Protein AF-0000000068181697 (afdb_homodimer)

Nearest PDB structures (foldseek):
  2odk-assembly2_D  TM=9.983E-01  e=1.144E-08  Nitrosomonas europaea
  3k33-assembly1_D-2  TM=7.284E-01  e=2.087E-02  Punavirus P1
  3k33-assembly1_C-2  TM=7.282E-01  e=4.411E-02  Punavirus P1
  2odk-assembly2_D  TM=9.981E-01  e=1.144E-08  Nitrosomonas europaea
  3k33-assembly1_D-2  TM=7.285E-01  e=2.087E-02  Punavirus P1

pLDDT: mean 78.0, std 22.47, range [39.94, 98.62]

Organism: Nitrosomonas europaea (strain ATCC 19718 / CIP 103999 / KCTC 2705 / NBRC 14298) (NCBI:txid228410)

Foldseek 3Di:
DEEAEPVRCVVPVVVVLVCCVPVNKYFYDYPRHTDDIDGDPVVVVVVVVVPPQDPVCVVVVCVVVVPPCPPPPPPPPPPPPPPDD/DEEAEPVRCVVPVVVVLVCCVPVNKYFYDYPRHTDDIDGDPVVVVVVVVVPPQDPVCVVVVCVVVVPPCPPPPPPPPPPPPPPDD

Structure (mmCIF, N/CA/C/O backbone):
data_AF-0000000068181697-model_v1
#
loop_
_entity.id
_entity.type
_entity.pdbx_description
1 polymer Antitoxin
#
loop_
_atom_site.group_PDB
_atom_site.id
_atom_site.type_symbol
_atom_site.label_atom_id
_atom_site.label_alt_id
_atom_site.label_comp_id
_atom_site.label_asym_id
_atom_site.label_entity_id
_atom_site.label_seq_id
_atom_site.pdbx_PDB_ins_code
_atom_site.Cartn_x
_atom_site.Cartn_y
_atom_site.Cartn_z
_atom_site.occupancy
_atom_site.B_iso_or_equiv
_atom_site.auth_seq_id
_atom_site.auth_comp_id
_atom_site.auth_asym_id
_atom_site.auth_atom_id
_atom_site.pdbx_PDB_model_num
ATOM 1 N N . MET A 1 1 ? 1.396 5.211 -12.164 1 88.62 1 MET A N 1
ATOM 2 C CA . MET A 1 1 ? 1.031 4.016 -11.414 1 88.62 1 MET A CA 1
ATOM 3 C C . MET A 1 1 ? 0.344 2.996 -12.32 1 88.62 1 MET A C 1
ATOM 5 O O . MET A 1 1 ? -0.556 3.346 -13.086 1 88.62 1 MET A O 1
ATOM 9 N N . HIS A 1 2 ? 0.851 1.739 -12.312 1 95.62 2 HIS A N 1
ATOM 10 C CA . HIS A 1 2 ? 0.328 0.681 -13.172 1 95.62 2 HIS A CA 1
ATOM 11 C C . HIS A 1 2 ? -0.742 -0.133 -12.445 1 95.62 2 HIS A C 1
ATOM 13 O O . HIS A 1 2 ? -0.655 -0.345 -11.234 1 95.62 2 HIS A O 1
ATOM 19 N N . VAL A 1 3 ? -1.702 -0.578 -13.266 1 98 3 VAL A N 1
ATOM 20 C CA . VAL A 1 3 ? -2.785 -1.381 -12.703 1 98 3 VAL A CA 1
ATOM 21 C C . VAL A 1 3 ? -2.68 -2.816 -13.211 1 98 3 VAL A C 1
ATOM 23 O O . VAL A 1 3 ? -2.561 -3.049 -14.422 1 98 3 VAL A O 1
ATOM 26 N N . TRP A 1 4 ? -2.715 -3.732 -12.281 1 98.06 4 TRP A N 1
ATOM 27 C CA . TRP A 1 4 ? -2.637 -5.16 -12.57 1 98.06 4 TRP A CA 1
ATOM 28 C C . TRP A 1 4 ? -3.949 -5.859 -12.234 1 98.06 4 TRP A C 1
ATOM 30 O O . TRP A 1 4 ? -4.438 -5.762 -11.109 1 98.06 4 TRP A O 1
ATOM 40 N N . PRO A 1 5 ? -4.512 -6.523 -13.266 1 98.06 5 PRO A N 1
ATOM 41 C CA . PRO A 1 5 ? -5.562 -7.461 -12.852 1 98.06 5 PRO A CA 1
ATOM 42 C C . PRO A 1 5 ? -5.055 -8.516 -11.867 1 98.06 5 PRO A C 1
ATOM 44 O O . PRO A 1 5 ? -3.896 -8.93 -11.945 1 98.06 5 PRO A O 1
ATOM 47 N N . VAL A 1 6 ? -5.934 -8.898 -11.031 1 97.5 6 VAL A N 1
ATOM 48 C CA . VAL A 1 6 ? -5.594 -9.859 -9.992 1 97.5 6 VAL A CA 1
ATOM 49 C C . VAL A 1 6 ? -4.906 -11.078 -10.617 1 97.5 6 VAL A C 1
ATOM 51 O O . VAL A 1 6 ? -3.92 -11.578 -10.078 1 97.5 6 VAL A O 1
ATOM 54 N N . GLN A 1 7 ? -5.336 -11.547 -11.758 1 96.88 7 GLN A N 1
ATOM 55 C CA . GLN A 1 7 ? -4.793 -12.727 -12.422 1 96.88 7 GLN A CA 1
ATOM 56 C C . GLN A 1 7 ? -3.352 -12.492 -12.867 1 96.88 7 GLN A C 1
ATOM 58 O O . GLN A 1 7 ? -2.504 -13.375 -12.742 1 96.88 7 GLN A O 1
ATOM 63 N N . ASP A 1 8 ? -3.154 -11.344 -13.328 1 97.69 8 ASP A N 1
ATOM 64 C CA . ASP A 1 8 ? -1.812 -11 -13.797 1 97.69 8 ASP A CA 1
ATOM 65 C C . ASP A 1 8 ? -0.856 -10.82 -12.617 1 97.69 8 ASP A C 1
ATOM 67 O O . ASP A 1 8 ? 0.284 -11.281 -12.656 1 97.69 8 ASP A O 1
ATOM 71 N N . ALA A 1 9 ? -1.298 -10.172 -11.617 1 98.12 9 ALA A N 1
ATOM 72 C CA . ALA A 1 9 ? -0.484 -9.938 -10.43 1 98.12 9 ALA A CA 1
ATOM 73 C C . ALA A 1 9 ? -0.047 -11.258 -9.797 1 98.12 9 ALA A C 1
ATOM 75 O O . ALA A 1 9 ? 1.108 -11.406 -9.391 1 98.12 9 ALA A O 1
ATOM 76 N N . LYS A 1 10 ? -1 -12.164 -9.727 1 96.81 10 LYS A N 1
ATOM 77 C CA . LYS A 1 10 ? -0.722 -13.484 -9.164 1 96.81 10 LYS A CA 1
ATOM 78 C C . LYS A 1 10 ? 0.246 -14.266 -10.047 1 96.81 10 LYS A C 1
ATOM 80 O O . LYS A 1 10 ? 1.205 -14.859 -9.547 1 96.81 10 LYS A O 1
ATOM 85 N N . ALA A 1 11 ? 0.051 -14.25 -11.289 1 97.12 11 ALA A N 1
ATOM 86 C CA . ALA A 1 11 ? 0.839 -15.031 -12.234 1 97.12 11 ALA A CA 1
ATOM 87 C C . ALA A 1 11 ? 2.258 -14.484 -12.359 1 97.12 11 ALA A C 1
ATOM 89 O O . ALA A 1 11 ? 3.217 -15.25 -12.5 1 97.12 11 ALA A O 1
ATOM 90 N N . ARG A 1 12 ? 2.299 -13.195 -12.297 1 97.44 12 ARG A N 1
ATOM 91 C CA . ARG A 1 12 ? 3.584 -12.516 -12.43 1 97.44 12 ARG A CA 1
ATOM 92 C C . ARG A 1 12 ? 3.93 -11.758 -11.148 1 97.44 12 ARG A C 1
ATOM 94 O O . ARG A 1 12 ? 4.312 -10.586 -11.203 1 97.44 12 ARG A O 1
ATOM 101 N N . PHE A 1 13 ? 3.879 -12.422 -10.141 1 97.69 13 PHE A N 1
ATOM 102 C CA . PHE A 1 13 ? 4.004 -11.797 -8.828 1 97.69 13 PHE A CA 1
ATOM 103 C C . PHE A 1 13 ? 5.391 -11.18 -8.648 1 97.69 13 PHE A C 1
ATOM 105 O O . PHE A 1 13 ? 5.52 -10.086 -8.109 1 97.69 13 PHE A O 1
ATOM 112 N N . SER A 1 14 ? 6.367 -11.945 -9.008 1 97.06 14 SER A N 1
ATOM 113 C CA . SER A 1 14 ? 7.73 -11.445 -8.867 1 97.06 14 SER A CA 1
ATOM 114 C C . SER A 1 14 ? 7.922 -10.133 -9.625 1 97.06 14 SER A C 1
ATOM 116 O O . SER A 1 14 ? 8.539 -9.195 -9.117 1 97.06 14 SER A O 1
ATOM 118 N N . GLU A 1 15 ? 7.438 -10.094 -10.867 1 97.81 15 GLU A N 1
ATOM 119 C CA . GLU A 1 15 ? 7.48 -8.867 -11.664 1 97.81 15 GLU A CA 1
ATOM 120 C C . GLU A 1 15 ? 6.668 -7.758 -11.008 1 97.81 15 GLU A C 1
ATOM 122 O O . GLU A 1 15 ? 7.094 -6.602 -10.992 1 97.81 15 GLU A O 1
ATOM 127 N N . PHE A 1 16 ? 5.527 -8.125 -10.531 1 98.25 16 PHE A N 1
ATOM 128 C CA . PHE A 1 16 ? 4.633 -7.215 -9.828 1 98.25 16 PHE A CA 1
ATOM 129 C C . PHE A 1 16 ? 5.332 -6.594 -8.625 1 98.25 16 PHE A C 1
ATOM 131 O O . PHE A 1 16 ? 5.332 -5.371 -8.461 1 98.25 16 PHE A O 1
ATOM 138 N N . LEU A 1 17 ? 5.98 -7.402 -7.82 1 98.12 1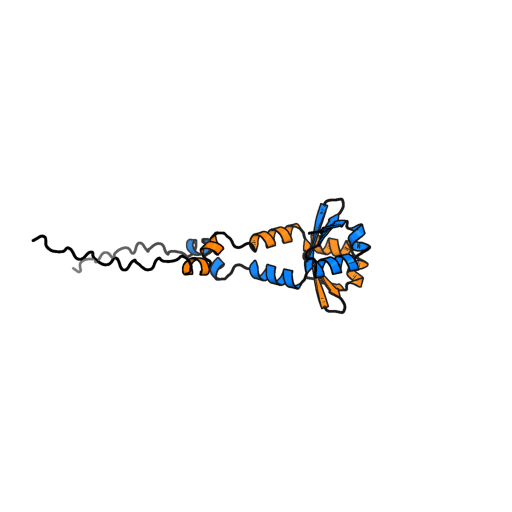7 LEU A N 1
ATOM 139 C CA . LEU A 1 17 ? 6.723 -6.953 -6.648 1 98.12 17 LEU A CA 1
ATOM 140 C C . LEU A 1 17 ? 7.918 -6.098 -7.055 1 98.12 17 LEU A C 1
ATOM 142 O O . LEU A 1 17 ? 8.156 -5.039 -6.469 1 98.12 17 LEU A O 1
ATOM 146 N N . ASP A 1 18 ? 8.578 -6.574 -8.078 1 97.81 18 ASP A N 1
ATOM 147 C CA . ASP A 1 18 ? 9.75 -5.828 -8.547 1 97.81 18 ASP A CA 1
ATOM 148 C C . ASP A 1 18 ? 9.352 -4.457 -9.078 1 97.81 18 ASP A C 1
ATOM 150 O O . ASP A 1 18 ? 10.047 -3.467 -8.852 1 97.81 18 ASP A O 1
ATOM 154 N N . ALA A 1 19 ? 8.281 -4.414 -9.812 1 98.25 19 ALA A N 1
ATOM 155 C CA . ALA A 1 19 ? 7.762 -3.148 -10.328 1 98.25 19 ALA A CA 1
ATOM 156 C C . ALA A 1 19 ? 7.418 -2.191 -9.188 1 98.25 19 ALA A C 1
ATOM 158 O O . ALA A 1 19 ? 7.672 -0.988 -9.281 1 98.25 19 ALA A O 1
ATOM 159 N N . CYS A 1 20 ? 6.875 -2.727 -8.195 1 98.19 20 CYS A N 1
ATOM 160 C CA . CYS A 1 20 ? 6.539 -1.934 -7.02 1 98.19 20 CYS A CA 1
ATOM 161 C C . CYS A 1 20 ? 7.789 -1.312 -6.406 1 98.19 20 CYS A C 1
ATOM 163 O O . CYS A 1 20 ? 7.809 -0.12 -6.098 1 98.19 20 CYS A O 1
ATOM 165 N N . ILE A 1 21 ? 8.828 -2.07 -6.301 1 96.56 21 ILE A N 1
ATOM 166 C CA . ILE A 1 21 ? 10.047 -1.652 -5.625 1 96.56 21 ILE A CA 1
ATOM 167 C C . ILE A 1 21 ? 10.82 -0.679 -6.516 1 96.56 21 ILE A C 1
ATOM 169 O O . ILE A 1 21 ? 11.375 0.311 -6.027 1 96.56 21 ILE A O 1
ATOM 173 N N . THR A 1 22 ? 10.781 -0.875 -7.816 1 96.62 22 THR A N 1
ATOM 174 C CA . THR A 1 22 ? 11.633 -0.112 -8.727 1 96.62 22 THR A CA 1
ATOM 175 C C . THR A 1 22 ? 10.891 1.112 -9.258 1 96.62 22 THR A C 1
ATOM 177 O O . THR A 1 22 ? 11.492 2.174 -9.438 1 96.62 22 THR A O 1
ATOM 180 N N . GLU A 1 23 ? 9.633 0.923 -9.547 1 96.56 23 GLU A N 1
ATOM 181 C CA . GLU A 1 23 ? 8.891 1.984 -10.211 1 96.56 23 GLU A CA 1
ATOM 182 C C . GLU A 1 23 ? 7.973 2.717 -9.234 1 96.56 23 GLU A C 1
ATOM 184 O O . GLU A 1 23 ? 7.57 3.855 -9.484 1 96.56 23 GLU A O 1
ATOM 189 N N . GLY A 1 24 ? 7.578 2.031 -8.211 1 96.5 24 GLY A N 1
ATOM 190 C CA . GLY A 1 24 ? 6.676 2.641 -7.246 1 96.5 24 GLY A CA 1
ATOM 191 C C . GLY A 1 24 ? 5.395 1.855 -7.047 1 96.5 24 GLY A C 1
ATOM 192 O O . GLY A 1 24 ? 5.324 0.675 -7.398 1 96.5 24 GLY A O 1
ATOM 193 N N . PRO A 1 25 ? 4.402 2.49 -6.527 1 97.88 25 PRO A N 1
ATOM 194 C CA . PRO A 1 25 ? 3.158 1.786 -6.203 1 97.88 25 PRO A CA 1
ATOM 195 C C . PRO A 1 25 ? 2.498 1.155 -7.426 1 97.88 25 PRO A C 1
ATOM 197 O O . PRO A 1 25 ? 2.518 1.738 -8.516 1 97.88 25 PRO A O 1
ATOM 200 N N . GLN A 1 26 ? 1.989 -0.044 -7.211 1 98.5 26 GLN A N 1
ATOM 201 C CA . GLN A 1 26 ? 1.267 -0.801 -8.227 1 98.5 26 GLN A CA 1
ATOM 202 C C . GLN A 1 26 ? -0.143 -1.148 -7.758 1 98.5 26 GLN A C 1
ATOM 204 O O . GLN A 1 26 ? -0.322 -1.685 -6.664 1 98.5 26 GLN A O 1
ATOM 209 N N . ILE A 1 27 ? -1.127 -0.948 -8.602 1 98.5 27 ILE A N 1
ATOM 210 C CA . ILE A 1 27 ? -2.508 -1.18 -8.195 1 98.5 27 ILE A CA 1
ATOM 211 C C . ILE A 1 27 ? -2.951 -2.572 -8.633 1 98.5 27 ILE A C 1
ATOM 213 O O . ILE A 1 27 ? -2.605 -3.021 -9.727 1 98.5 27 ILE A O 1
ATOM 217 N N . VAL A 1 28 ? -3.693 -3.168 -7.758 1 98.31 28 VAL A N 1
ATOM 218 C CA . VAL A 1 28 ? -4.312 -4.449 -8.07 1 98.31 28 VAL A CA 1
ATOM 219 C C . VAL A 1 28 ? -5.816 -4.262 -8.273 1 98.31 28 VAL A C 1
ATOM 221 O O . VAL A 1 28 ? -6.5 -3.705 -7.41 1 98.31 28 VAL A O 1
ATOM 224 N N . SER A 1 29 ? -6.277 -4.742 -9.422 1 98.25 29 SER A N 1
ATOM 225 C CA . SER A 1 29 ? -7.707 -4.652 -9.703 1 98.25 29 SER A CA 1
ATOM 226 C C . SER A 1 29 ? -8.344 -6.039 -9.781 1 98.25 29 SER A C 1
ATOM 228 O O . SER A 1 29 ? -7.68 -7.012 -10.148 1 98.25 29 SER A O 1
ATOM 230 N N . ARG A 1 30 ? -9.531 -6.129 -9.352 1 96.81 30 ARG A N 1
ATOM 231 C CA . ARG A 1 30 ? -10.367 -7.316 -9.453 1 96.81 30 ARG A CA 1
ATOM 232 C C . ARG A 1 30 ? -11.656 -7.012 -10.211 1 96.81 30 ARG A C 1
ATOM 234 O O . ARG A 1 30 ? -12.422 -6.137 -9.812 1 96.81 30 ARG A O 1
ATOM 241 N N . ARG A 1 31 ? -11.883 -7.727 -11.195 1 95.19 31 ARG A N 1
ATOM 242 C CA . ARG A 1 31 ? -13.055 -7.5 -12.031 1 95.19 31 ARG A CA 1
ATOM 243 C C . ARG A 1 31 ? -13.141 -6.039 -12.469 1 95.19 31 ARG A C 1
ATOM 245 O O . ARG A 1 31 ? -14.211 -5.434 -12.43 1 95.19 31 ARG A O 1
ATOM 252 N N . GLY A 1 32 ? -12 -5.465 -12.664 1 94.62 32 GLY A N 1
ATOM 253 C CA . GLY A 1 32 ? -11.938 -4.109 -13.188 1 94.62 32 GLY A CA 1
ATOM 254 C C . GLY A 1 32 ? -11.961 -3.049 -12.109 1 94.62 32 GLY A C 1
ATOM 255 O O . GLY A 1 32 ? -11.766 -1.863 -12.391 1 94.62 32 GLY A O 1
ATOM 256 N N . ALA A 1 33 ? -12.141 -3.432 -10.898 1 96.75 33 ALA A N 1
ATOM 257 C CA . ALA A 1 33 ? -12.172 -2.488 -9.781 1 96.75 33 ALA A CA 1
ATOM 258 C C . ALA A 1 33 ? -10.867 -2.514 -9 1 96.75 33 ALA A C 1
ATOM 260 O O . ALA A 1 33 ? -10.344 -3.586 -8.68 1 96.75 33 ALA A O 1
ATOM 261 N N . GLU A 1 34 ? -10.383 -1.327 -8.727 1 97.81 34 GLU A N 1
ATOM 262 C CA . GLU A 1 34 ? -9.164 -1.226 -7.934 1 97.81 34 GLU A CA 1
ATOM 263 C C . GLU A 1 34 ? -9.422 -1.615 -6.48 1 97.81 34 GLU A C 1
ATOM 265 O O . GLU A 1 34 ? -10.227 -0.98 -5.793 1 97.81 34 GLU A O 1
ATOM 270 N N . GLU A 1 35 ? -8.719 -2.594 -6.059 1 97.81 35 GLU A N 1
ATOM 271 C CA . GLU A 1 35 ? -9.008 -3.102 -4.719 1 97.81 35 GLU A CA 1
ATOM 272 C C . GLU A 1 35 ? -7.898 -2.732 -3.74 1 97.81 35 GLU A C 1
ATOM 274 O O . GLU A 1 35 ? -8.172 -2.389 -2.588 1 97.81 35 GLU A O 1
ATOM 279 N N . ALA A 1 36 ? -6.703 -2.797 -4.18 1 98.56 36 ALA A N 1
ATOM 280 C CA . ALA A 1 36 ? -5.555 -2.602 -3.297 1 98.56 36 ALA A CA 1
ATOM 281 C C . ALA A 1 36 ? -4.363 -2.037 -4.066 1 98.56 36 ALA A C 1
ATOM 283 O O . ALA A 1 36 ? -4.383 -1.974 -5.297 1 98.56 36 ALA A O 1
ATOM 284 N N . VAL A 1 37 ? -3.391 -1.578 -3.312 1 98.5 37 VAL A N 1
ATOM 285 C CA . VAL A 1 37 ? -2.166 -1.048 -3.902 1 98.5 37 VAL A CA 1
ATOM 286 C C . VAL A 1 37 ? -0.951 -1.61 -3.168 1 98.5 37 VAL A C 1
ATOM 288 O O . VAL A 1 37 ? -0.951 -1.704 -1.938 1 98.5 37 VAL A O 1
ATOM 291 N N . LEU A 1 38 ? -0.026 -2.051 -3.893 1 98.62 38 LEU A N 1
ATOM 292 C CA . LEU A 1 38 ? 1.263 -2.469 -3.354 1 98.62 38 LEU A CA 1
ATOM 293 C C . LEU A 1 38 ? 2.229 -1.291 -3.275 1 98.62 38 LEU A C 1
ATOM 295 O O . LEU A 1 38 ? 2.473 -0.616 -4.277 1 98.62 38 LEU A O 1
ATOM 299 N N . VAL A 1 39 ? 2.771 -1.087 -2.121 1 98.25 39 VAL A N 1
ATOM 300 C CA . VAL A 1 39 ? 3.631 0.066 -1.878 1 98.25 39 VAL A CA 1
ATOM 301 C C . VAL A 1 39 ? 4.949 -0.393 -1.258 1 98.25 39 VAL A C 1
ATOM 303 O O . VAL A 1 39 ? 4.961 -1.255 -0.375 1 98.25 39 VAL A O 1
ATOM 306 N N . PRO A 1 40 ? 6.035 0.188 -1.79 1 98.38 40 PRO A N 1
ATOM 307 C CA . PRO A 1 40 ? 7.289 -0.134 -1.104 1 98.38 40 PRO A CA 1
ATOM 308 C C . PRO A 1 40 ? 7.242 0.182 0.389 1 98.38 40 PRO A C 1
ATOM 310 O O . PRO A 1 40 ? 6.723 1.228 0.786 1 98.38 40 PRO A O 1
ATOM 313 N N . ILE A 1 41 ? 7.777 -0.657 1.117 1 97.38 41 ILE A N 1
ATOM 314 C CA . ILE A 1 41 ? 7.656 -0.568 2.568 1 97.38 41 ILE A CA 1
ATOM 315 C C . ILE A 1 41 ? 8.234 0.759 3.055 1 97.38 41 ILE A C 1
ATOM 317 O O . ILE A 1 41 ? 7.695 1.376 3.979 1 97.38 41 ILE A O 1
ATOM 321 N N . GLY A 1 42 ? 9.32 1.132 2.541 1 95.88 42 GLY A N 1
ATOM 322 C CA . GLY A 1 42 ? 9.914 2.4 2.924 1 95.88 42 GLY A CA 1
ATOM 323 C C . GLY A 1 42 ? 9.008 3.588 2.684 1 95.88 42 GLY A C 1
ATOM 324 O O . GLY A 1 42 ? 8.891 4.473 3.535 1 95.88 42 GLY A O 1
ATOM 325 N N . GLU A 1 43 ? 8.367 3.607 1.566 1 94.44 43 GLU A N 1
ATOM 326 C CA . GLU A 1 43 ? 7.438 4.676 1.223 1 94.44 43 GLU A CA 1
ATOM 327 C C . GLU A 1 43 ? 6.219 4.664 2.141 1 94.44 43 GLU A C 1
ATOM 329 O O . GLU A 1 43 ? 5.738 5.719 2.559 1 94.44 43 GLU A O 1
ATOM 334 N N . TRP A 1 44 ? 5.812 3.613 2.414 1 94.62 44 TRP A N 1
ATOM 335 C CA . TRP A 1 44 ? 4.664 3.461 3.303 1 94.62 44 TRP A CA 1
ATOM 336 C C . TRP A 1 44 ? 4.965 4.039 4.684 1 94.62 44 TRP A C 1
ATOM 338 O O . TRP A 1 44 ? 4.168 4.805 5.227 1 94.62 44 TRP A O 1
ATOM 348 N N . ARG A 1 45 ? 6.074 3.713 5.184 1 92.94 45 ARG A N 1
ATOM 349 C CA . ARG A 1 45 ? 6.48 4.188 6.504 1 92.94 45 ARG A CA 1
ATOM 350 C C . ARG A 1 45 ? 6.617 5.707 6.52 1 92.94 45 ARG A C 1
ATOM 352 O O . ARG A 1 45 ? 6.223 6.363 7.484 1 92.94 45 ARG A O 1
ATOM 359 N N . ARG A 1 46 ? 7.125 6.195 5.508 1 90.75 46 ARG A N 1
ATOM 360 C CA . ARG A 1 46 ? 7.277 7.641 5.383 1 90.75 46 ARG A CA 1
ATOM 361 C C . ARG A 1 46 ? 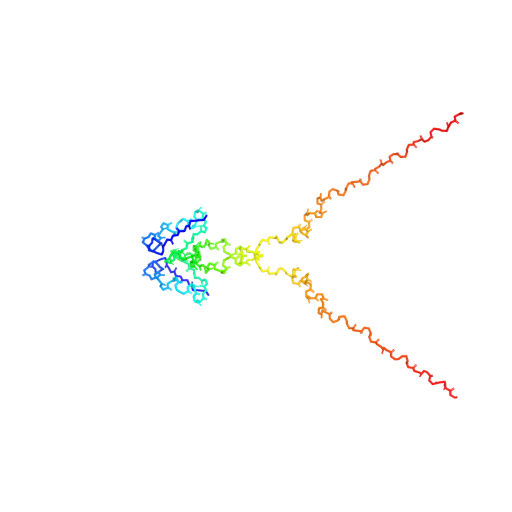5.922 8.336 5.34 1 90.75 46 ARG A C 1
ATOM 363 O O . ARG A 1 46 ? 5.715 9.352 6.004 1 90.75 46 ARG A O 1
ATOM 370 N N . LEU A 1 47 ? 5.086 7.777 4.594 1 88.56 47 LEU A N 1
ATOM 371 C CA . LEU A 1 47 ? 3.75 8.344 4.441 1 88.56 47 LEU A CA 1
ATOM 372 C C . LEU A 1 47 ? 2.984 8.305 5.758 1 88.56 47 LEU A C 1
ATOM 374 O O . LEU A 1 47 ? 2.273 9.25 6.102 1 88.56 47 LEU A O 1
ATOM 378 N N . GLN A 1 48 ? 3.1 7.203 6.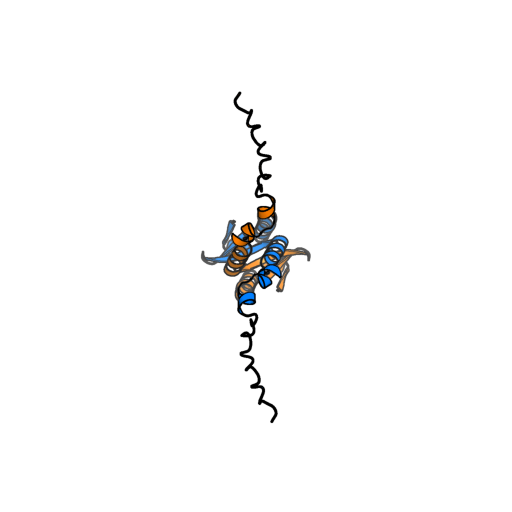41 1 88.81 48 GLN A N 1
ATOM 379 C CA . GLN A 1 48 ? 2.453 7.078 7.715 1 88.81 48 GLN A CA 1
ATOM 380 C C . GLN A 1 48 ? 2.963 8.141 8.688 1 88.81 48 GLN A C 1
ATOM 382 O O . GLN A 1 48 ? 2.184 8.719 9.445 1 88.81 48 GLN A O 1
ATOM 387 N N . ALA A 1 49 ? 4.188 8.367 8.664 1 85.56 49 ALA A N 1
ATOM 388 C CA . ALA A 1 49 ? 4.805 9.352 9.547 1 85.56 49 ALA A CA 1
ATOM 389 C C . ALA A 1 49 ? 4.32 10.758 9.219 1 85.56 49 ALA A C 1
ATOM 391 O O . ALA A 1 49 ? 4.109 11.578 10.117 1 85.56 49 ALA A O 1
ATOM 392 N N . ALA A 1 50 ? 4.164 10.93 8.023 1 81.56 50 ALA A N 1
ATOM 393 C CA . ALA A 1 50 ? 3.746 12.25 7.562 1 81.56 50 ALA A CA 1
ATOM 394 C C . ALA A 1 50 ? 2.275 12.5 7.879 1 81.56 50 ALA A C 1
ATOM 396 O O . ALA A 1 50 ? 1.855 13.648 8.039 1 81.56 50 ALA A O 1
ATOM 397 N N . ALA A 1 51 ? 1.548 11.453 7.801 1 78.06 51 ALA A N 1
ATOM 398 C CA . ALA A 1 51 ? 0.111 11.586 8.031 1 78.06 51 ALA A CA 1
ATOM 399 C C . ALA A 1 51 ? -0.196 11.75 9.516 1 78.06 51 ALA A C 1
ATOM 401 O O . ALA A 1 51 ? -1.286 12.195 9.883 1 78.06 51 ALA A O 1
ATOM 402 N N . ARG A 1 52 ? 0.652 11.445 10.383 1 71.81 52 ARG A N 1
ATOM 403 C CA . ARG A 1 52 ? 0.442 11.633 11.812 1 71.81 52 ARG A CA 1
ATOM 404 C C . ARG A 1 52 ? 0.423 13.117 12.164 1 71.81 52 ARG A C 1
ATOM 406 O O . ARG A 1 52 ? 1.292 13.875 11.734 1 71.81 52 ARG A O 1
ATOM 413 N N . PRO A 1 53 ? -0.809 13.469 12.742 1 63.62 53 PRO A N 1
ATOM 414 C CA . PRO A 1 53 ? -0.845 14.883 13.117 1 63.62 53 PRO A CA 1
ATOM 415 C C .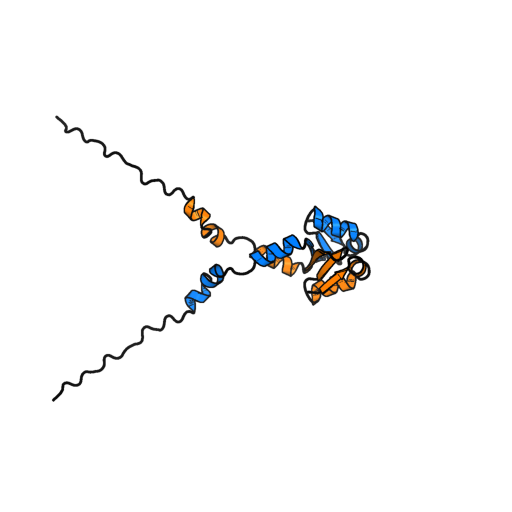 PRO A 1 53 ? 0.299 15.273 14.047 1 63.62 53 PRO A C 1
ATOM 417 O O . PRO A 1 53 ? 0.689 14.492 14.914 1 63.62 53 PRO A O 1
ATOM 420 N N . SER A 1 54 ? 1.069 16.156 13.523 1 58.84 54 SER A N 1
ATOM 421 C CA . SER A 1 54 ? 2.137 16.688 14.367 1 58.84 54 SER A CA 1
ATOM 422 C C . SER A 1 54 ? 1.573 17.359 15.617 1 58.84 54 SER A C 1
ATOM 424 O O . SER A 1 54 ? 0.396 17.719 15.656 1 58.84 54 SER A O 1
ATOM 426 N N . LEU A 1 55 ? 2.277 17.141 16.75 1 58.34 55 LEU A N 1
ATOM 427 C CA . LEU A 1 55 ? 1.921 17.875 17.953 1 58.34 55 LEU A CA 1
ATOM 428 C C . LEU A 1 55 ? 1.424 19.266 17.625 1 58.34 55 LEU A C 1
ATOM 430 O O . LEU A 1 55 ? 0.448 19.75 18.203 1 58.34 55 LEU A O 1
ATOM 434 N N . LYS A 1 56 ? 2.148 19.75 16.719 1 57.31 56 LYS A N 1
ATOM 435 C CA . LYS A 1 56 ? 1.801 21.094 16.281 1 57.31 56 LYS A CA 1
ATOM 436 C C . LYS A 1 56 ? 0.399 21.141 15.688 1 57.31 56 LYS A C 1
ATOM 438 O O . LYS A 1 56 ? -0.365 22.078 15.945 1 57.31 56 LYS A O 1
ATOM 443 N N . GLN A 1 57 ? 0.089 20.219 14.914 1 58.97 57 GLN A N 1
ATOM 444 C CA . GLN A 1 57 ? -1.241 20.156 14.32 1 58.97 57 GLN A CA 1
ATOM 445 C C . GLN A 1 57 ? -2.311 19.922 15.383 1 58.97 57 GLN A C 1
ATOM 447 O O . GLN A 1 57 ? -3.42 20.453 15.281 1 58.97 57 GLN A O 1
ATOM 452 N N . LEU A 1 58 ? -1.856 19.047 16.25 1 59 58 LEU A N 1
ATOM 453 C CA . LEU A 1 58 ? -2.766 18.812 17.375 1 59 58 LEU A CA 1
ATOM 454 C C . LEU A 1 58 ? -2.988 20.094 18.172 1 59 58 LEU A C 1
ATOM 456 O O . LEU A 1 58 ? -4.105 20.375 18.609 1 59 58 LEU A O 1
ATOM 460 N N . LEU A 1 59 ? -1.903 20.734 18.219 1 60.59 59 LEU A N 1
ATOM 461 C CA . LEU A 1 59 ? -1.97 21.984 18.984 1 60.59 59 LEU A CA 1
ATOM 462 C C . LEU A 1 59 ? -2.67 23.062 18.172 1 60.59 59 LEU A C 1
ATOM 464 O O . LEU A 1 59 ? -3.381 23.906 18.734 1 60.59 59 LEU A O 1
ATOM 468 N N . LEU A 1 60 ? -2.367 23.031 16.953 1 54.31 60 LEU A N 1
ATOM 469 C CA . LEU A 1 60 ? -2.963 24.062 16.094 1 54.31 60 LEU A CA 1
ATOM 470 C C . LEU A 1 60 ? -4.383 23.672 15.703 1 54.31 60 LEU A C 1
ATOM 472 O O . LEU A 1 60 ? -5.109 24.484 15.117 1 54.31 60 LEU A O 1
ATOM 476 N N . SER A 1 61 ? -4.586 22.438 15.695 1 53.81 61 SER A N 1
ATOM 477 C CA . SER A 1 61 ? -5.949 22.047 15.359 1 53.81 61 SER A CA 1
ATOM 478 C C . SER A 1 61 ? -6.973 22.828 16.172 1 53.81 61 SER A C 1
ATOM 480 O O . SER A 1 61 ? -6.762 23.078 17.359 1 53.81 61 SER A O 1
ATOM 482 N N . ASP A 1 62 ? -7.488 23.688 15.547 1 50.22 62 ASP A N 1
ATOM 483 C CA . ASP A 1 62 ? -8.5 24.625 16.047 1 50.22 62 ASP A CA 1
ATOM 484 C C . ASP A 1 62 ? -9.359 23.969 17.125 1 50.22 62 ASP A C 1
ATOM 486 O O . ASP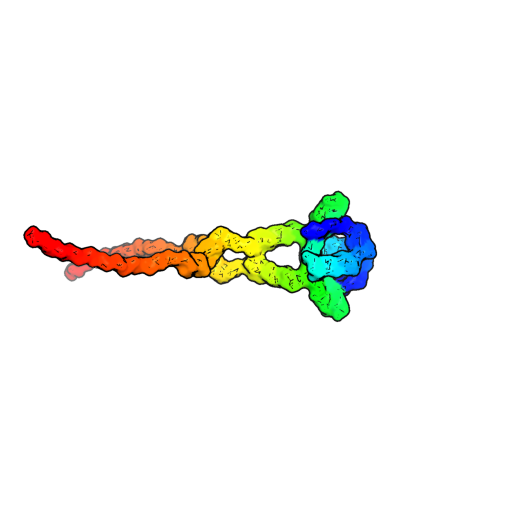 A 1 62 ? -9.984 24.656 17.938 1 50.22 62 ASP A O 1
ATOM 490 N N . SER A 1 63 ? -9.492 22.688 17.078 1 49.22 63 SER A N 1
ATOM 491 C CA . SER A 1 63 ? -10.414 22.172 18.078 1 49.22 63 SER A CA 1
ATOM 492 C C . SER A 1 63 ? -9.828 22.281 19.484 1 49.22 63 SER A C 1
ATOM 494 O O . SER A 1 63 ? -10.531 22.062 20.469 1 49.22 63 SER A O 1
ATOM 496 N N . ALA A 1 64 ? -8.516 22.172 19.609 1 45.59 64 ALA A N 1
ATOM 497 C CA . ALA A 1 64 ? -7.949 22.359 20.938 1 45.59 64 ALA A CA 1
ATOM 498 C C . ALA A 1 64 ? -8.148 23.797 21.422 1 45.59 64 ALA A C 1
ATOM 500 O O . ALA A 1 64 ? -8.164 24.047 22.641 1 45.59 64 ALA A O 1
ATOM 501 N N . ARG A 1 65 ? -7.98 24.656 20.5 1 42.28 65 ARG A N 1
ATOM 502 C CA . ARG A 1 65 ? -8.211 26.016 20.969 1 42.28 65 ARG A CA 1
ATOM 503 C C . ARG A 1 65 ? -9.609 26.172 21.562 1 42.28 65 ARG A C 1
ATOM 505 O O . ARG A 1 65 ? -9.82 27 22.438 1 42.28 65 ARG A O 1
ATOM 512 N N . THR A 1 66 ? -10.5 25.562 20.75 1 42.72 66 THR A N 1
ATOM 513 C CA . THR A 1 66 ? -11.828 25.953 21.203 1 42.72 66 THR A CA 1
ATOM 514 C C . THR A 1 66 ? -12.141 25.312 22.562 1 42.72 66 THR A C 1
ATOM 516 O O . THR A 1 66 ? -12.812 25.922 23.391 1 42.72 66 THR A O 1
ATOM 519 N N . GLU A 1 67 ? -11.742 24.078 22.594 1 41.94 67 GLU A N 1
ATOM 520 C CA . GLU A 1 67 ? -12.273 23.438 23.797 1 41.94 67 GLU A CA 1
ATOM 521 C C . GLU A 1 67 ? -11.492 23.859 25.047 1 41.94 67 GLU A C 1
ATOM 523 O O . GLU A 1 67 ? -11.758 23.375 26.141 1 41.94 67 GLU A O 1
ATOM 528 N N . MET A 1 68 ? -10.25 24.25 24.812 1 42.12 68 MET A N 1
ATOM 529 C CA . MET A 1 68 ? -9.727 24.672 26.109 1 42.12 68 MET A CA 1
ATOM 530 C C . MET A 1 68 ? -10.648 25.719 26.734 1 42.12 68 MET A C 1
ATOM 532 O O . MET A 1 68 ? -11.039 26.672 26.078 1 42.12 68 MET A O 1
ATOM 536 N N . LEU A 1 69 ? -11.25 25.25 27.781 1 42.16 69 LEU A N 1
ATOM 537 C CA . LEU A 1 69 ? -12.188 25.875 28.703 1 42.16 69 LEU A CA 1
ATOM 538 C C . LEU A 1 69 ? -11.758 27.297 29.031 1 42.16 69 LEU A C 1
ATOM 540 O O . LEU A 1 69 ? -10.734 27.5 29.688 1 42.16 69 LEU A O 1
ATOM 544 N N . VAL A 1 70 ? -11.688 28.156 28.047 1 41.44 70 VAL A N 1
ATOM 545 C CA . VAL A 1 70 ? -11.672 29.531 28.562 1 41.44 70 VAL A CA 1
ATOM 546 C C . VAL A 1 70 ? -12.602 29.641 29.766 1 41.44 70 VAL A C 1
ATOM 548 O O . VAL A 1 70 ? -13.812 29.453 29.656 1 41.44 70 VAL A O 1
ATOM 551 N N . PRO A 1 71 ? -12.188 29.219 30.938 1 42.72 71 PRO A N 1
ATOM 552 C CA . PRO A 1 71 ? -13.102 29.375 32.062 1 42.72 71 PRO A CA 1
ATOM 553 C C . PRO A 1 71 ? -13.906 30.672 31.984 1 42.72 71 PRO A C 1
ATOM 555 O O . PRO A 1 71 ? -13.445 31.656 31.391 1 42.72 71 PRO A O 1
ATOM 558 N N . GLU A 1 72 ? -15.18 30.594 31.656 1 41.66 72 GLU A N 1
ATOM 559 C CA . GLU A 1 72 ? -15.992 31.797 31.781 1 41.66 72 GLU A CA 1
ATOM 560 C C . GLU A 1 72 ? -15.469 32.688 32.906 1 41.66 72 GLU A C 1
ATOM 562 O O . GLU A 1 72 ? -15.023 32.219 33.938 1 41.66 72 GLU A O 1
ATOM 567 N N . ARG A 1 73 ? -14.688 33.688 32.625 1 45 73 ARG A N 1
ATOM 568 C CA . ARG A 1 73 ? -14.352 34.688 33.656 1 45 73 ARG A CA 1
ATOM 569 C C . ARG A 1 73 ? -15.445 34.781 34.719 1 45 73 ARG A C 1
ATOM 571 O O . ARG A 1 73 ? -16.625 34.969 34.375 1 45 73 ARG A O 1
ATOM 578 N N . GLY A 1 74 ? -15.445 33.875 35.781 1 39.94 74 GLY A N 1
ATOM 579 C CA . GLY A 1 74 ? -16.234 33.812 37 1 39.94 74 GLY A CA 1
ATOM 580 C C . GLY A 1 74 ? -16.781 35.156 37.438 1 39.94 74 GLY A C 1
ATOM 581 O O . GLY A 1 74 ? -16.125 36.188 37.281 1 39.94 74 GLY A O 1
ATOM 582 N N . LYS A 1 75 ? -18.125 35.438 37.188 1 45.78 75 LYS A N 1
ATOM 583 C CA . LYS A 1 75 ? -18.969 36.375 37.906 1 45.78 75 LYS A CA 1
ATOM 584 C C . LYS A 1 75 ? -18.609 36.438 39.375 1 45.78 75 LYS A C 1
ATOM 586 O O . LYS A 1 75 ? -19.094 35.656 40.188 1 45.78 75 LYS A O 1
ATOM 591 N N . ALA A 1 76 ? -17.453 36.594 39.781 1 48.25 76 ALA A N 1
ATOM 592 C CA . ALA A 1 76 ? -17.109 36.875 41.156 1 48.25 76 ALA A CA 1
ATOM 593 C C . ALA A 1 76 ? -18.016 37.938 41.75 1 48.25 76 ALA A C 1
ATOM 595 O O . ALA A 1 76 ? -18.094 39.062 41.25 1 48.25 76 ALA A O 1
ATOM 596 N N . ARG A 1 77 ? -19.125 37.594 42.281 1 50.84 77 ARG A N 1
ATOM 597 C CA . ARG A 1 77 ? -20 38.438 43.094 1 50.84 77 ARG A CA 1
ATOM 598 C C . ARG A 1 77 ? -19.203 39.281 44.062 1 50.84 77 ARG A C 1
ATOM 600 O O . ARG A 1 77 ? -18.391 38.781 44.844 1 50.84 77 ARG A O 1
ATOM 607 N N . ARG A 1 78 ? -18.938 40.438 43.781 1 51.53 78 ARG A N 1
ATOM 608 C CA . ARG A 1 78 ? -18.391 41.438 44.719 1 51.53 78 ARG A CA 1
ATOM 609 C C . ARG A 1 78 ? -19.016 41.219 46.125 1 51.53 78 ARG A C 1
ATOM 611 O O . ARG A 1 78 ? -20.219 41 46.25 1 51.53 78 ARG A O 1
ATOM 618 N N . ARG A 1 79 ? -18.375 40.594 47.031 1 57.16 79 ARG A N 1
ATOM 619 C CA . ARG A 1 79 ? -18.781 40.5 48.438 1 57.16 79 ARG A CA 1
ATOM 620 C C . ARG A 1 79 ? -19.328 41.812 48.938 1 57.16 79 ARG A C 1
ATOM 622 O O . ARG A 1 79 ? -18.75 42.875 48.688 1 57.16 79 ARG A O 1
ATOM 629 N N . GLN A 1 80 ? -20.625 41.938 49.062 1 53.94 80 GLN A N 1
ATOM 630 C CA . GLN A 1 80 ? -21.219 43.125 49.688 1 53.94 80 GLN A CA 1
ATOM 631 C C . GLN A 1 80 ? -20.547 43.438 51.031 1 53.94 80 GLN A C 1
ATOM 633 O O . GLN A 1 80 ? -20.422 42.562 51.875 1 53.94 80 GLN A O 1
ATOM 638 N N . VAL A 1 81 ? -19.562 44.219 51.125 1 56.78 81 VAL A N 1
ATOM 639 C CA . VAL A 1 81 ? -19.016 44.75 52.375 1 56.78 81 VAL A CA 1
ATOM 640 C C . VAL A 1 81 ? -20.125 45.312 53.25 1 56.78 81 VAL A C 1
ATOM 642 O O . VAL A 1 81 ? -20.953 46.125 52.75 1 56.78 81 VAL A O 1
ATOM 645 N N . GLU A 1 82 ? -20.812 44.562 54.062 1 57.06 82 GLU A N 1
ATOM 646 C CA . GLU A 1 82 ? -21.688 45.125 55.094 1 57.06 82 GLU A CA 1
ATOM 647 C C . GLU A 1 82 ? -20.953 46.188 55.906 1 57.06 82 GLU A C 1
ATOM 649 O O . GLU A 1 82 ? -19.828 45.969 56.375 1 57.06 82 GLU A O 1
ATOM 654 N N . PRO A 1 83 ? -21.234 47.406 55.844 1 57.41 83 PRO A N 1
ATOM 655 C CA . PRO A 1 83 ? -20.672 48.438 56.719 1 57.41 83 PRO A CA 1
ATOM 656 C C . PRO A 1 83 ? -20.656 48.031 58.188 1 57.41 83 PRO A C 1
ATOM 658 O O . PRO A 1 83 ? -21.531 47.281 58.625 1 57.41 83 PRO A O 1
ATOM 661 N N . LEU A 1 84 ? -19.562 47.719 58.75 1 54.72 84 LEU A N 1
ATOM 662 C CA . LEU A 1 84 ? -19.469 47.594 60.188 1 54.72 84 LEU A CA 1
ATOM 663 C C . LEU A 1 84 ? -20.328 48.625 60.906 1 54.72 84 LEU A C 1
ATOM 665 O O . LEU A 1 84 ? -20.203 49.844 60.625 1 54.72 84 LEU A O 1
ATOM 669 N N . ARG A 1 85 ? -21.328 48.219 61.594 1 48.19 85 ARG A N 1
ATOM 670 C CA . ARG A 1 85 ? -21.828 49.125 62.625 1 48.19 85 ARG A CA 1
ATOM 671 C C . ARG A 1 85 ? -20.75 49.406 63.688 1 48.19 85 ARG A C 1
ATOM 673 O O . ARG A 1 85 ? -19.984 48.531 64 1 48.19 85 ARG A O 1
ATOM 680 N N . MET B 1 1 ? -0.669 -5.926 11.828 1 88.69 1 MET B N 1
ATOM 681 C CA . MET B 1 1 ? -0.291 -6.125 10.43 1 88.69 1 MET B CA 1
ATOM 682 C C . MET B 1 1 ? 0.432 -7.453 10.242 1 88.69 1 MET B C 1
ATOM 684 O O . MET B 1 1 ? 1.339 -7.785 11.008 1 88.69 1 MET B O 1
ATOM 688 N N . HIS B 1 2 ? -0.047 -8.281 9.289 1 95.62 2 HIS B N 1
ATOM 689 C CA . HIS B 1 2 ? 0.515 -9.602 9.039 1 95.62 2 HIS B CA 1
ATOM 690 C C . HIS B 1 2 ? 1.599 -9.547 7.969 1 95.62 2 HIS B C 1
ATOM 692 O O . HIS B 1 2 ? 1.499 -8.766 7.02 1 95.62 2 HIS B O 1
ATOM 698 N N . VAL B 1 3 ? 2.584 -10.438 8.164 1 98 3 VAL B N 1
ATOM 699 C CA . VAL B 1 3 ? 3.682 -10.5 7.207 1 98 3 VAL B CA 1
ATOM 700 C C . VAL B 1 3 ? 3.623 -11.82 6.441 1 98 3 VAL B C 1
ATOM 702 O O . VAL B 1 3 ? 3.527 -12.891 7.043 1 98 3 VAL B O 1
ATOM 705 N N . TRP B 1 4 ? 3.684 -11.695 5.145 1 98.06 4 TRP B N 1
ATOM 706 C CA . TRP B 1 4 ? 3.646 -12.844 4.242 1 98.06 4 TRP B CA 1
ATOM 707 C C . TRP B 1 4 ? 4.973 -13 3.508 1 98.06 4 TRP B C 1
ATOM 709 O O . TRP B 1 4 ? 5.441 -12.062 2.855 1 98.06 4 TRP B O 1
ATOM 719 N N . PRO B 1 5 ? 5.566 -14.211 3.668 1 98.06 5 PRO B N 1
ATOM 720 C CA . PRO B 1 5 ? 6.637 -14.461 2.697 1 98.06 5 PRO B CA 1
ATOM 721 C C . PRO B 1 5 ? 6.145 -14.406 1.252 1 98.06 5 PRO B C 1
ATOM 723 O O . PRO B 1 5 ? 5.004 -14.773 0.969 1 98.06 5 PRO B O 1
ATOM 726 N N . VAL B 1 6 ? 7.02 -13.984 0.429 1 97.5 6 VAL B N 1
ATOM 727 C CA . VAL B 1 6 ? 6.695 -13.82 -0.984 1 97.5 6 VAL B CA 1
ATOM 728 C C . VAL B 1 6 ? 6.051 -15.102 -1.514 1 97.5 6 VAL B C 1
ATOM 730 O O . VAL B 1 6 ? 5.07 -15.047 -2.258 1 97.5 6 VAL B O 1
ATOM 733 N N . GLN B 1 7 ? 6.512 -16.281 -1.131 1 96.88 7 GLN B N 1
ATOM 734 C CA . GLN B 1 7 ? 6.008 -17.562 -1.614 1 96.88 7 GLN B CA 1
ATOM 735 C C . GLN B 1 7 ? 4.566 -17.781 -1.161 1 96.88 7 GLN B C 1
ATOM 737 O O . GLN B 1 7 ? 3.742 -18.281 -1.929 1 96.88 7 GLN B O 1
ATOM 742 N N . ASP B 1 8 ? 4.34 -17.406 0.001 1 97.75 8 ASP B N 1
ATOM 743 C CA . ASP B 1 8 ? 2.994 -17.578 0.542 1 97.75 8 ASP B CA 1
ATOM 744 C C . ASP B 1 8 ? 2.02 -16.594 -0.089 1 97.75 8 ASP B C 1
ATOM 746 O O . ASP B 1 8 ? 0.893 -16.953 -0.434 1 97.75 8 ASP B O 1
ATOM 750 N N . ALA B 1 9 ? 2.436 -15.398 -0.226 1 98.19 9 ALA B N 1
ATOM 751 C CA . ALA B 1 9 ? 1.598 -14.367 -0.828 1 98.19 9 ALA B CA 1
ATOM 752 C C . ALA B 1 9 ? 1.191 -14.75 -2.248 1 98.19 9 ALA B C 1
ATOM 754 O O . ALA B 1 9 ? 0.035 -14.57 -2.639 1 98.19 9 ALA B O 1
ATOM 755 N N . LYS B 1 10 ? 2.166 -15.258 -2.971 1 96.81 10 LYS B N 1
ATOM 756 C CA . LYS B 1 10 ? 1.92 -15.688 -4.344 1 96.81 10 LYS B CA 1
ATOM 757 C C . LYS B 1 10 ? 0.988 -16.891 -4.387 1 96.81 10 LYS B C 1
ATOM 759 O O . LYS B 1 10 ? 0.042 -16.922 -5.176 1 96.81 10 LYS B O 1
ATOM 764 N N . ALA B 1 11 ? 1.197 -17.828 -3.576 1 97.12 11 ALA B N 1
ATOM 765 C CA . ALA B 1 11 ? 0.445 -19.078 -3.57 1 97.12 11 ALA B CA 1
ATOM 766 C C . ALA B 1 11 ? -0.987 -18.844 -3.094 1 97.12 11 ALA B C 1
ATOM 768 O O . ALA B 1 11 ? -1.92 -19.484 -3.592 1 97.12 11 ALA B O 1
ATOM 769 N N . ARG B 1 12 ? -1.067 -17.969 -2.148 1 97.44 12 ARG B N 1
ATOM 770 C CA . ARG B 1 12 ? -2.369 -17.656 -1.562 1 97.44 12 ARG B CA 1
ATOM 771 C C . ARG B 1 12 ? -2.752 -16.203 -1.813 1 97.44 12 ARG B C 1
ATOM 773 O O . ARG B 1 12 ? -3.162 -15.492 -0.891 1 97.44 12 ARG B O 1
ATOM 780 N N . PHE B 1 13 ? -2.697 -15.867 -2.967 1 97.69 13 PHE B N 1
ATOM 781 C CA . PHE B 1 13 ? -2.857 -14.469 -3.338 1 97.69 13 PHE B CA 1
ATOM 782 C C . PHE B 1 13 ? -4.262 -13.977 -3.002 1 97.69 13 PHE B C 1
ATOM 784 O O . PHE B 1 13 ? -4.43 -12.859 -2.514 1 97.69 13 PHE B O 1
ATOM 791 N N . SER B 1 14 ? -5.223 -14.766 -3.363 1 97.06 14 SER B N 1
ATOM 792 C CA . SER B 1 14 ? -6.602 -14.375 -3.09 1 97.06 14 SER B CA 1
ATOM 793 C C . SER B 1 14 ? -6.816 -14.109 -1.603 1 97.06 14 SER B C 1
ATOM 795 O O . SER B 1 14 ? -7.461 -13.133 -1.226 1 97.06 14 SER B O 1
ATOM 797 N N . GLU B 1 15 ? -6.32 -15.016 -0.764 1 97.81 15 GLU B N 1
ATOM 798 C CA . GLU B 1 15 ? -6.383 -14.836 0.684 1 97.81 15 GLU B CA 1
ATOM 799 C C . GLU B 1 15 ? -5.609 -13.594 1.118 1 97.81 15 GLU B C 1
ATOM 801 O O . GLU B 1 15 ? -6.07 -12.844 1.982 1 97.81 15 GLU B O 1
ATOM 806 N N . PHE B 1 16 ? -4.465 -13.438 0.547 1 98.25 16 PHE B N 1
ATOM 807 C CA . PHE B 1 16 ? -3.609 -12.281 0.794 1 98.25 16 PHE B CA 1
ATOM 808 C C . PHE B 1 16 ? -4.344 -10.984 0.484 1 98.25 16 PHE B C 1
ATOM 810 O O . PHE B 1 16 ? -4.379 -10.07 1.312 1 98.25 16 PHE B O 1
ATOM 817 N N . LEU B 1 17 ? -4.973 -10.914 -0.661 1 98.12 17 LEU B N 1
ATOM 818 C CA . LEU B 1 17 ? -5.746 -9.75 -1.088 1 98.12 17 LEU B CA 1
ATOM 819 C C . LEU B 1 17 ? -6.957 -9.547 -0.185 1 98.12 17 LEU B C 1
ATOM 821 O O . LEU B 1 17 ? -7.234 -8.422 0.24 1 98.12 17 LEU B O 1
ATOM 825 N N . ASP B 1 18 ? -7.594 -10.641 0.102 1 97.75 18 ASP B N 1
ATOM 826 C CA . ASP B 1 18 ? -8.773 -10.547 0.955 1 97.75 18 ASP B CA 1
ATOM 827 C C . ASP B 1 18 ? -8.406 -10.062 2.354 1 97.75 18 ASP B C 1
ATOM 829 O O . ASP B 1 18 ? -9.133 -9.258 2.945 1 97.75 18 ASP B O 1
ATOM 833 N N . ALA B 1 19 ? -7.332 -10.562 2.873 1 98.25 19 ALA B N 1
ATOM 834 C CA . ALA B 1 19 ? -6.844 -10.125 4.176 1 98.25 19 ALA B CA 1
ATOM 835 C C . ALA B 1 19 ? -6.543 -8.625 4.176 1 98.25 19 ALA B C 1
ATOM 837 O O . ALA B 1 19 ? -6.828 -7.93 5.152 1 98.25 19 ALA B O 1
ATOM 838 N N . CYS B 1 20 ? -5.988 -8.203 3.129 1 98.19 20 CYS B N 1
ATOM 839 C CA . CYS B 1 20 ? -5.695 -6.781 2.977 1 98.19 20 CYS B CA 1
ATOM 840 C C . CYS B 1 20 ? -6.969 -5.949 3.037 1 98.19 20 CYS B C 1
ATOM 842 O O . CYS B 1 20 ? -7.023 -4.941 3.744 1 98.19 20 CYS B O 1
ATOM 844 N N . ILE B 1 21 ? -8 -6.391 2.383 1 96.56 21 ILE B N 1
ATOM 845 C CA . ILE B 1 21 ? -9.242 -5.641 2.25 1 96.56 21 ILE B CA 1
ATOM 846 C C . ILE B 1 21 ? -10.031 -5.711 3.557 1 96.56 21 ILE B C 1
ATOM 848 O O . ILE B 1 21 ? -10.617 -4.719 3.988 1 96.56 21 ILE B O 1
ATOM 852 N N . THR B 1 22 ? -9.961 -6.82 4.238 1 96.62 22 THR B N 1
ATOM 853 C CA . THR B 1 22 ? -10.82 -7.047 5.398 1 96.62 22 THR B CA 1
ATOM 854 C C . THR B 1 22 ? -10.109 -6.637 6.684 1 96.62 22 THR B C 1
ATOM 856 O O . THR B 1 22 ? -10.734 -6.113 7.605 1 96.62 22 THR B O 1
ATOM 859 N N . GLU B 1 23 ? -8.836 -6.945 6.746 1 96.62 23 GLU B N 1
ATOM 860 C CA . GLU B 1 23 ? -8.109 -6.75 7.996 1 96.62 23 GLU B CA 1
ATOM 861 C C . GLU B 1 23 ? -7.23 -5.504 7.934 1 96.62 23 GLU B C 1
ATOM 863 O O . GLU B 1 23 ? -6.84 -4.961 8.969 1 96.62 23 GLU B O 1
ATOM 868 N N . GLY B 1 24 ? -6.84 -5.152 6.754 1 96.56 24 GLY B N 1
ATOM 869 C CA . GLY B 1 24 ? -5.973 -3.996 6.602 1 96.56 24 GLY B CA 1
ATOM 870 C C . GLY B 1 24 ? -4.668 -4.316 5.895 1 96.56 24 GLY B C 1
ATOM 871 O O . GLY B 1 24 ? -4.559 -5.344 5.223 1 96.56 24 GLY B O 1
ATOM 872 N N . PRO B 1 25 ? -3.703 -3.482 6.062 1 97.88 25 PRO B N 1
ATOM 873 C CA . PRO B 1 25 ? -2.443 -3.652 5.336 1 97.88 25 PRO B CA 1
ATOM 874 C C . PRO B 1 25 ? -1.75 -4.977 5.652 1 97.88 25 PRO B C 1
ATOM 876 O O . PRO B 1 25 ? -1.775 -5.43 6.801 1 97.88 25 PRO B O 1
ATOM 879 N N . GLN B 1 26 ? -1.207 -5.578 4.609 1 98.5 26 GLN B N 1
ATOM 880 C CA . GLN B 1 26 ? -0.449 -6.82 4.699 1 98.5 26 GLN B CA 1
ATOM 881 C C . GLN B 1 26 ? 0.963 -6.645 4.145 1 98.5 26 GLN B C 1
ATOM 883 O O . GLN B 1 26 ? 1.144 -6.141 3.035 1 98.5 26 GLN B O 1
ATOM 888 N N . ILE B 1 27 ? 1.961 -7.141 4.852 1 98.5 27 ILE B N 1
ATOM 889 C CA . ILE B 1 27 ? 3.342 -6.938 4.43 1 98.5 27 ILE B CA 1
ATOM 890 C C . ILE B 1 27 ? 3.832 -8.164 3.66 1 98.5 27 ILE B C 1
ATOM 892 O O . ILE B 1 27 ? 3.518 -9.297 4.023 1 98.5 27 ILE B O 1
ATOM 896 N N . VAL B 1 28 ? 4.578 -7.852 2.648 1 98.31 28 VAL B N 1
ATOM 897 C CA . VAL B 1 28 ? 5.242 -8.898 1.881 1 98.31 28 VAL B CA 1
ATOM 898 C C . VAL B 1 28 ? 6.738 -8.883 2.174 1 98.31 28 VAL B C 1
ATOM 900 O O . VAL B 1 28 ? 7.391 -7.844 2.055 1 98.31 28 VAL B O 1
ATOM 903 N N . SER B 1 29 ? 7.234 -10.062 2.557 1 98.25 29 SER B N 1
ATOM 904 C CA . SER B 1 29 ? 8.664 -10.172 2.822 1 98.25 29 SER B CA 1
ATOM 905 C C . SER B 1 29 ? 9.344 -11.102 1.821 1 98.25 29 SER B C 1
ATOM 907 O O . SER B 1 29 ? 8.719 -12.039 1.312 1 98.25 29 SER B O 1
ATOM 909 N N . ARG B 1 30 ? 10.516 -10.805 1.479 1 96.94 30 ARG B N 1
ATOM 910 C CA . ARG B 1 30 ? 11.391 -11.625 0.648 1 96.94 30 ARG B CA 1
ATOM 911 C C . ARG B 1 30 ? 12.68 -11.969 1.384 1 96.94 30 ARG B C 1
ATOM 913 O O . ARG B 1 30 ? 13.414 -11.078 1.808 1 96.94 30 ARG B O 1
ATOM 920 N N . ARG B 1 31 ? 12.945 -13.172 1.483 1 95.31 31 ARG B N 1
ATOM 921 C CA . ARG B 1 31 ? 14.125 -13.633 2.213 1 95.31 31 ARG B CA 1
ATOM 922 C C . ARG B 1 31 ? 14.164 -13.023 3.613 1 95.31 31 ARG B C 1
ATOM 924 O O . ARG B 1 31 ? 15.219 -12.57 4.062 1 95.31 31 ARG B O 1
ATOM 931 N N . GLY B 1 32 ? 13.008 -12.844 4.16 1 94.69 32 GLY B N 1
ATOM 932 C CA . GLY B 1 32 ? 12.914 -12.375 5.535 1 94.69 32 GLY B CA 1
ATOM 933 C C . GLY B 1 32 ? 12.891 -10.859 5.648 1 94.69 32 GLY B C 1
ATOM 934 O O . GLY B 1 32 ? 12.672 -10.32 6.734 1 94.69 32 GLY B O 1
ATOM 935 N N . ALA B 1 33 ? 13.062 -10.172 4.59 1 96.75 33 ALA B N 1
ATOM 936 C CA . ALA B 1 33 ? 13.062 -8.711 4.598 1 96.75 33 ALA B CA 1
ATOM 937 C C . ALA B 1 33 ? 11.742 -8.164 4.051 1 96.75 33 ALA B C 1
ATOM 939 O O . ALA B 1 33 ? 11.258 -8.625 3.016 1 96.75 33 ALA B O 1
ATOM 940 N N . GLU B 1 34 ? 11.227 -7.211 4.773 1 97.81 34 GLU B N 1
ATOM 941 C CA . GLU B 1 34 ? 10 -6.57 4.32 1 97.81 34 GLU B CA 1
ATOM 942 C C . GLU B 1 34 ? 10.25 -5.707 3.086 1 97.81 34 GLU B C 1
ATOM 944 O O . GLU B 1 34 ? 11.031 -4.758 3.135 1 97.81 34 GLU B O 1
ATOM 949 N N . GLU B 1 35 ? 9.562 -6.039 2.055 1 97.81 35 GLU B N 1
ATOM 950 C CA . GLU B 1 35 ? 9.852 -5.34 0.806 1 97.81 35 GLU B CA 1
ATOM 951 C C . GLU B 1 35 ? 8.719 -4.387 0.437 1 97.81 35 GLU B C 1
ATOM 953 O O . GLU B 1 35 ? 8.961 -3.277 -0.04 1 97.81 35 GLU B O 1
ATOM 958 N N . ALA B 1 36 ? 7.527 -4.789 0.66 1 98.56 36 ALA B N 1
ATOM 959 C CA . ALA B 1 36 ? 6.363 -4.023 0.224 1 98.56 36 ALA B CA 1
ATOM 960 C C . ALA B 1 36 ? 5.164 -4.277 1.137 1 98.56 36 ALA B C 1
ATOM 962 O O . ALA B 1 36 ? 5.203 -5.172 1.984 1 98.56 36 ALA B O 1
ATOM 963 N N . VAL B 1 37 ? 4.168 -3.438 0.978 1 98.5 37 VAL B N 1
ATOM 964 C CA . VAL B 1 37 ? 2.936 -3.58 1.749 1 98.5 37 VAL B CA 1
ATOM 965 C C . VAL B 1 37 ? 1.728 -3.418 0.831 1 98.5 37 VAL B C 1
ATOM 967 O O . VAL B 1 37 ? 1.711 -2.539 -0.034 1 98.5 37 VAL B O 1
ATOM 970 N N . LEU B 1 38 ? 0.822 -4.281 0.95 1 98.62 38 LEU B N 1
ATOM 971 C CA . LEU B 1 38 ? -0.462 -4.18 0.265 1 98.62 38 LEU B CA 1
ATOM 972 C C . LEU B 1 38 ? -1.463 -3.389 1.101 1 98.62 38 LEU B C 1
ATOM 974 O O . LEU B 1 38 ? -1.714 -3.727 2.26 1 98.62 38 LEU B O 1
ATOM 978 N N . VAL B 1 39 ? -2.018 -2.389 0.514 1 98.25 39 VAL B N 1
ATOM 979 C CA . VAL B 1 39 ? -2.914 -1.484 1.226 1 98.25 39 VAL B CA 1
ATOM 980 C C . VAL B 1 39 ? -4.227 -1.348 0.457 1 98.25 39 VAL B C 1
ATOM 982 O O . VAL B 1 39 ? -4.227 -1.229 -0.77 1 98.25 39 VAL B O 1
ATOM 985 N N . PRO B 1 40 ? -5.328 -1.42 1.229 1 98.38 40 PRO B N 1
ATOM 986 C CA . PRO B 1 40 ? -6.582 -1.142 0.523 1 98.38 40 PRO B CA 1
ATOM 987 C C . PRO B 1 40 ? -6.566 0.204 -0.199 1 98.38 40 PRO B C 1
ATOM 989 O O . PRO B 1 40 ? -6.078 1.197 0.349 1 98.38 40 PRO B O 1
ATOM 992 N N . ILE B 1 41 ? -7.086 0.204 -1.325 1 97.31 41 ILE B N 1
ATOM 993 C CA . ILE B 1 41 ? -6.988 1.372 -2.195 1 97.31 41 ILE B CA 1
ATOM 994 C C . ILE B 1 41 ? -7.609 2.584 -1.503 1 97.31 41 ILE B C 1
ATOM 996 O O . ILE B 1 41 ? -7.105 3.701 -1.626 1 97.31 41 ILE B O 1
ATOM 1000 N N . GLY B 1 42 ? -8.703 2.402 -0.898 1 95.88 42 GLY B N 1
ATOM 1001 C CA . GLY B 1 42 ? -9.344 3.498 -0.186 1 95.88 42 GLY B CA 1
ATOM 1002 C C . GLY B 1 42 ? -8.461 4.109 0.887 1 95.88 42 GLY B C 1
ATOM 1003 O O . GLY B 1 42 ? -8.375 5.332 1.011 1 95.88 42 GLY B O 1
ATOM 1004 N N . GLU B 1 43 ? -7.809 3.285 1.635 1 94.5 43 GLU B N 1
ATOM 1005 C CA . GLU B 1 43 ? -6.902 3.742 2.686 1 94.5 43 GLU B CA 1
ATOM 1006 C C . GLU B 1 43 ? -5.699 4.473 2.1 1 94.5 43 GLU B C 1
ATOM 1008 O O . GLU B 1 43 ? -5.254 5.484 2.643 1 94.5 43 GLU B O 1
ATOM 1013 N N . TRP B 1 44 ? -5.273 4.016 1.132 1 94.62 44 TRP B N 1
ATOM 1014 C CA . TRP B 1 44 ? -4.133 4.629 0.459 1 94.62 44 TRP B CA 1
ATOM 1015 C C . TRP B 1 44 ? -4.469 6.047 0.005 1 94.62 44 TRP B C 1
ATOM 1017 O O . TRP B 1 44 ? -3.703 6.98 0.249 1 94.62 44 TRP B O 1
ATOM 1027 N N . ARG B 1 45 ? -5.578 6.18 -0.583 1 92.94 45 ARG B N 1
ATOM 1028 C CA . ARG B 1 45 ? -6.016 7.48 -1.075 1 92.94 45 ARG B CA 1
ATOM 1029 C C . ARG B 1 45 ? -6.199 8.469 0.073 1 92.94 45 ARG B C 1
ATOM 1031 O O . ARG B 1 45 ? -5.832 9.641 -0.043 1 92.94 45 ARG B O 1
ATOM 1038 N N . ARG B 1 46 ? -6.707 7.992 1.095 1 90.75 46 ARG B N 1
ATOM 1039 C CA . ARG B 1 46 ? -6.898 8.828 2.279 1 90.75 46 ARG B CA 1
ATOM 1040 C C . ARG B 1 46 ? -5.562 9.281 2.852 1 90.75 46 ARG B C 1
ATOM 1042 O O . ARG B 1 46 ? -5.398 10.453 3.207 1 90.75 46 ARG B O 1
ATOM 1049 N N . LEU B 1 47 ? -4.707 8.391 2.916 1 88.56 47 LEU B N 1
ATOM 1050 C CA . LEU B 1 47 ? -3.389 8.68 3.469 1 88.56 47 LEU B CA 1
ATOM 1051 C C . LEU B 1 47 ? -2.643 9.688 2.596 1 88.56 47 LEU B C 1
ATOM 1053 O O . LEU B 1 47 ? -1.964 10.578 3.107 1 88.56 47 LEU B O 1
ATOM 1057 N N . GLN B 1 48 ? -2.721 9.461 1.333 1 88.75 48 GLN B N 1
ATOM 1058 C CA . GLN B 1 48 ? -2.092 10.398 0.405 1 88.75 48 GLN B CA 1
ATOM 1059 C C . GLN B 1 48 ? -2.65 11.805 0.578 1 88.75 48 GLN B C 1
ATOM 1061 O O . GLN B 1 48 ? -1.9 12.781 0.547 1 88.75 48 GLN B O 1
ATOM 1066 N N . ALA B 1 49 ? -3.887 11.891 0.75 1 85.56 49 ALA B N 1
ATOM 1067 C CA . ALA B 1 49 ? -4.547 13.18 0.922 1 85.56 49 ALA B CA 1
ATOM 1068 C C . ALA B 1 49 ? -4.098 13.859 2.215 1 85.56 49 ALA B C 1
ATOM 1070 O O . ALA B 1 49 ? -3.93 15.078 2.26 1 85.56 49 ALA B O 1
ATOM 1071 N N . ALA B 1 50 ? -3.924 13.062 3.109 1 81.44 50 ALA B N 1
ATOM 1072 C CA . ALA B 1 50 ? -3.537 13.57 4.422 1 81.44 50 ALA B CA 1
ATOM 1073 C C . ALA B 1 50 ? -2.078 14.023 4.43 1 81.44 50 ALA B C 1
ATOM 1075 O O . ALA B 1 50 ? -1.695 14.898 5.203 1 81.44 50 ALA B O 1
ATOM 1076 N N . ALA B 1 51 ? -1.318 13.305 3.688 1 78.06 51 ALA B N 1
ATOM 1077 C CA . ALA B 1 51 ? 0.11 13.609 3.66 1 78.06 51 ALA B CA 1
ATOM 1078 C C . ALA B 1 51 ? 0.388 14.867 2.834 1 78.06 51 ALA B C 1
ATOM 1080 O O . ALA B 1 51 ? 1.462 15.461 2.941 1 78.06 51 ALA B O 1
ATOM 1081 N N . ARG B 1 52 ? -0.459 15.297 2.027 1 71.81 52 ARG B N 1
ATOM 1082 C CA . ARG B 1 52 ? -0.277 16.516 1.255 1 71.81 52 ARG B CA 1
ATOM 1083 C C . ARG B 1 52 ? -0.312 17.75 2.158 1 71.81 52 ARG B C 1
ATOM 1085 O O . ARG B 1 52 ? -1.191 17.875 3.014 1 71.81 52 ARG B O 1
ATOM 1092 N N . PRO B 1 53 ? 0.9 18.438 2.072 1 6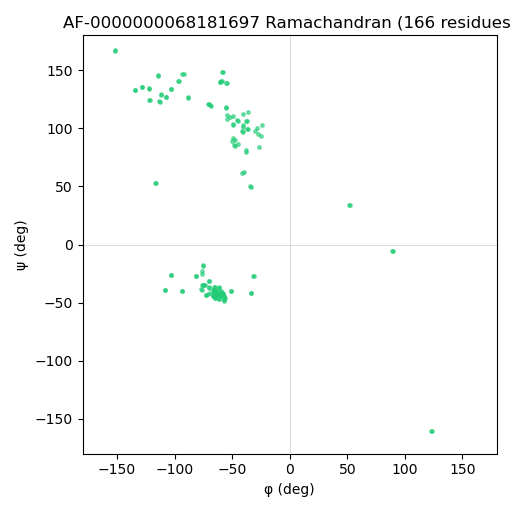3.47 53 PRO B N 1
ATOM 1093 C CA . PRO B 1 53 ? 0.891 19.625 2.92 1 63.47 53 PRO B CA 1
ATOM 1094 C C . PRO B 1 53 ? -0.277 20.562 2.611 1 63.47 53 PRO B C 1
ATOM 1096 O O . PRO B 1 53 ? -0.651 20.734 1.446 1 63.47 53 PRO B O 1
ATOM 1099 N N . SER B 1 54 ? -1.079 20.703 3.607 1 58.75 54 SER B N 1
ATOM 1100 C CA . SER B 1 54 ? -2.17 21.672 3.461 1 58.75 54 SER B CA 1
ATOM 1101 C C . SER B 1 54 ? -1.642 23.062 3.178 1 58.75 54 SER B C 1
ATOM 1103 O O . SER B 1 54 ? -0.475 23.359 3.443 1 58.75 54 SER B O 1
ATOM 1105 N N . LEU B 1 55 ? -2.346 23.781 2.277 1 58.28 55 LEU B N 1
ATOM 1106 C CA . LEU B 1 55 ? -2.025 25.188 2.068 1 58.28 55 LEU B CA 1
ATOM 1107 C C . LEU B 1 55 ? -1.572 25.828 3.371 1 58.28 55 LEU B C 1
ATOM 1109 O O . LEU B 1 55 ? -0.621 26.625 3.379 1 58.28 55 LEU B O 1
ATOM 1113 N N . LYS B 1 56 ? -2.301 25.422 4.297 1 57.31 56 LYS B N 1
ATOM 1114 C CA . LYS B 1 56 ? -1.993 25.969 5.609 1 57.31 56 LYS B CA 1
ATOM 1115 C C . LYS B 1 56 ? -0.589 25.578 6.059 1 57.31 56 LYS B C 1
ATOM 1117 O O . LYS B 1 56 ? 0.14 26.391 6.625 1 57.31 56 LYS B O 1
ATOM 1122 N N . GLN B 1 57 ? -0.239 24.391 5.852 1 58.97 57 GLN B N 1
ATOM 1123 C CA . GLN B 1 57 ? 1.098 23.938 6.211 1 58.97 57 GLN B CA 1
ATOM 1124 C C . GLN B 1 57 ? 2.166 24.641 5.379 1 58.97 57 GLN B C 1
ATOM 1126 O O . GLN B 1 57 ? 3.258 24.922 5.871 1 58.97 57 GLN B O 1
ATOM 1131 N N . LEU B 1 58 ? 1.733 24.734 4.125 1 58.91 58 LEU B N 1
ATOM 1132 C CA . LEU B 1 58 ? 2.643 25.469 3.25 1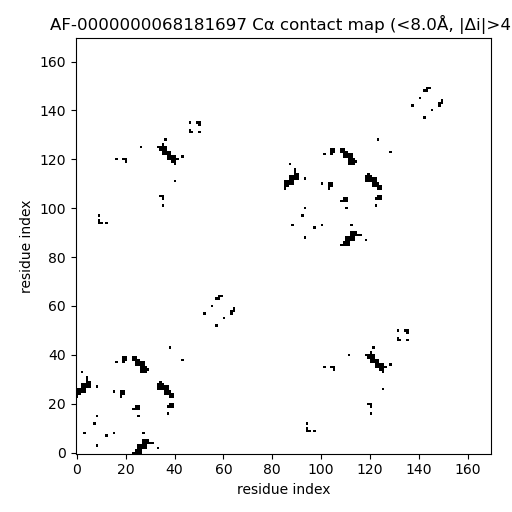 58.91 58 LEU B CA 1
ATOM 1133 C C . LEU B 1 58 ? 2.814 26.906 3.727 1 58.91 58 LEU B C 1
ATOM 1135 O O . LEU B 1 58 ? 3.92 27.453 3.678 1 58.91 58 LEU B O 1
ATOM 1139 N N . LEU B 1 59 ? 1.71 27.328 4.176 1 60.56 59 LEU B N 1
ATOM 1140 C CA . LEU B 1 59 ? 1.729 28.719 4.645 1 60.56 59 LEU B CA 1
ATOM 1141 C C . LEU B 1 59 ? 2.404 28.812 6.008 1 60.56 59 LEU B C 1
ATOM 1143 O O . LEU B 1 59 ? 3.088 29.797 6.293 1 60.56 59 LEU B O 1
ATOM 1147 N N . LEU B 1 60 ? 2.119 27.844 6.754 1 54.06 60 LEU B N 1
ATOM 1148 C CA . LEU B 1 60 ? 2.697 27.859 8.094 1 54.06 60 LEU B CA 1
ATOM 1149 C C . LEU B 1 60 ? 4.137 27.359 8.07 1 54.06 60 L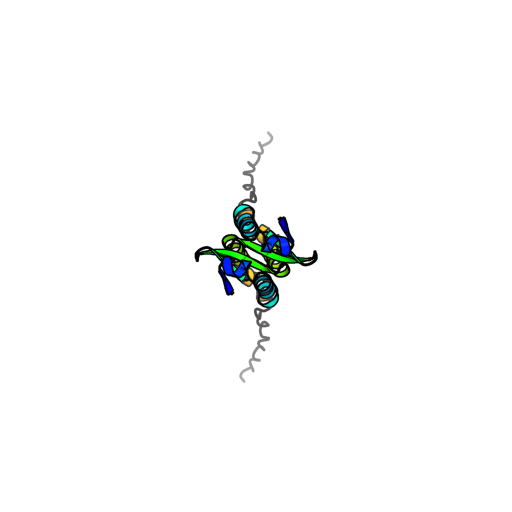EU B C 1
ATOM 1151 O O . LEU B 1 60 ? 4.844 27.438 9.078 1 54.06 60 LEU B O 1
ATOM 1155 N N . SER B 1 61 ? 4.383 26.562 7.133 1 53.84 61 SER B N 1
ATOM 1156 C CA . SER B 1 61 ? 5.762 26.094 7.062 1 53.84 61 SER B CA 1
ATOM 1157 C C . SER B 1 61 ? 6.746 27.25 7.137 1 53.84 61 SER B C 1
ATOM 1159 O O . SER B 1 61 ? 6.496 28.328 6.574 1 53.84 61 SER B O 1
ATOM 1161 N N . ASP B 1 62 ? 7.27 27.359 8.195 1 50.59 62 ASP B N 1
ATOM 1162 C CA . ASP B 1 62 ? 8.227 28.391 8.594 1 50.59 62 ASP B CA 1
ATOM 1163 C C . ASP B 1 62 ? 9.07 28.844 7.406 1 50.59 62 ASP B C 1
ATOM 1165 O O . ASP B 1 62 ? 9.625 29.938 7.418 1 50.59 62 ASP B O 1
ATOM 1169 N N . SER B 1 63 ? 9.258 28 6.449 1 49.44 63 SER B N 1
ATOM 1170 C CA . SER B 1 63 ? 10.164 28.484 5.41 1 49.44 63 SER B CA 1
ATOM 1171 C C . SER B 1 63 ? 9.523 29.609 4.598 1 49.44 63 SER B C 1
ATOM 1173 O O . SER B 1 63 ? 10.188 30.266 3.797 1 49.44 63 SER B O 1
ATOM 1175 N N . ALA B 1 64 ? 8.219 29.578 4.445 1 45.53 64 ALA B N 1
ATOM 1176 C CA . ALA B 1 64 ? 7.598 30.688 3.746 1 45.53 64 ALA B CA 1
ATOM 1177 C C . ALA B 1 64 ? 7.738 31.984 4.539 1 45.53 64 ALA B C 1
ATOM 1179 O O . ALA B 1 64 ? 7.688 33.062 3.971 1 45.53 64 ALA B O 1
ATOM 1180 N N . ARG B 1 65 ? 7.602 31.812 5.781 1 42.25 65 ARG B N 1
ATOM 1181 C CA . ARG B 1 65 ? 7.777 33.031 6.551 1 42.25 65 ARG B CA 1
ATOM 1182 C C . ARG B 1 65 ? 9.148 33.656 6.289 1 42.25 65 ARG B C 1
ATOM 1184 O O . ARG B 1 65 ? 9.305 34.875 6.352 1 42.25 65 ARG B O 1
ATOM 1191 N N . THR B 1 66 ? 10.102 32.719 6.344 1 43 66 THR B N 1
ATOM 1192 C CA . THR B 1 66 ? 11.398 33.406 6.355 1 43 66 THR B CA 1
ATOM 1193 C C . THR B 1 66 ? 11.688 34.031 4.996 1 43 66 THR B C 1
ATOM 1195 O O . THR B 1 66 ? 12.305 35.094 4.922 1 43 66 THR B O 1
ATOM 1198 N N . GLU B 1 67 ? 11.359 33.219 4.004 1 42.19 67 GLU B N 1
ATOM 1199 C CA . GLU B 1 67 ? 11.875 33.781 2.75 1 42.19 67 GLU B CA 1
ATOM 1200 C C . GLU B 1 67 ? 11.039 34.938 2.262 1 42.19 67 GLU B C 1
ATOM 1202 O O . GLU B 1 67 ? 11.289 35.5 1.186 1 42.19 67 GLU B O 1
ATOM 1207 N N . MET B 1 68 ? 9.789 34.969 2.715 1 42.69 68 MET B N 1
ATOM 1208 C CA . MET B 1 68 ? 9.219 36.219 2.191 1 42.69 68 MET B CA 1
ATOM 1209 C C . MET B 1 68 ? 10.07 37.406 2.576 1 42.69 68 MET B C 1
ATOM 1211 O O . MET B 1 68 ? 10.445 37.562 3.74 1 42.69 68 MET B O 1
ATOM 1215 N N . LEU B 1 69 ? 10.727 37.906 1.558 1 41.78 69 LEU B N 1
ATOM 1216 C CA . LEU B 1 69 ? 11.594 39.062 1.475 1 41.78 69 LEU B CA 1
ATOM 1217 C C . LEU B 1 69 ? 11.039 40.219 2.303 1 41.78 69 LEU B C 1
ATOM 1219 O O . LEU B 1 69 ? 10 40.781 1.963 1 41.78 69 LEU B O 1
ATOM 1223 N N . VAL B 1 70 ? 10.914 40.062 3.596 1 42.03 70 VAL B N 1
ATOM 1224 C CA . VAL B 1 70 ? 10.758 41.312 4.297 1 42.03 70 VAL B CA 1
ATOM 1225 C C . VAL B 1 70 ? 11.648 42.375 3.65 1 42.03 70 VAL B C 1
ATOM 1227 O O . VAL B 1 70 ? 12.875 42.25 3.645 1 42.03 70 VAL B O 1
ATOM 1230 N N . PRO B 1 71 ? 11.211 43 2.545 1 43.22 71 PRO B N 1
ATOM 1231 C CA . PRO B 1 71 ? 12.086 44.031 1.996 1 43.22 71 PRO B CA 1
ATOM 1232 C C . PRO B 1 71 ? 12.781 44.844 3.08 1 43.22 71 PRO B C 1
ATOM 1234 O O . PRO B 1 71 ? 12.266 44.969 4.191 1 43.22 71 PRO B O 1
ATOM 1237 N N . GLU B 1 72 ? 14.062 44.625 3.279 1 41.88 72 GLU B N 1
ATOM 1238 C CA . GLU B 1 72 ? 14.773 45.562 4.152 1 41.88 72 GLU B CA 1
ATOM 1239 C C . GLU B 1 72 ? 14.141 46.938 4.105 1 41.88 72 GLU B C 1
ATOM 1241 O O . GLU B 1 72 ? 13.656 47.375 3.061 1 41.88 72 GLU B O 1
ATOM 1246 N N . ARG B 1 73 ? 13.344 47.312 5.055 1 45.53 73 ARG B N 1
ATOM 1247 C CA . ARG B 1 73 ? 12.922 48.688 5.16 1 45.53 73 ARG B CA 1
ATOM 1248 C C . ARG B 1 73 ? 13.938 49.625 4.516 1 45.53 73 ARG B C 1
ATOM 1250 O O . ARG B 1 73 ? 15.141 49.5 4.75 1 45.53 73 ARG B O 1
ATOM 1257 N N . GLY B 1 74 ? 13.773 50 3.182 1 40.72 74 GLY B N 1
ATOM 1258 C CA . GLY B 1 74 ? 14.461 50.969 2.328 1 40.72 74 GLY B CA 1
ATOM 1259 C C . GLY B 1 74 ? 15.062 52.125 3.098 1 40.72 74 GLY B C 1
ATOM 1260 O O . GLY B 1 74 ? 14.461 52.625 4.055 1 40.72 74 GLY B O 1
ATOM 1261 N N . LYS B 1 75 ? 16.391 52.062 3.475 1 45.78 75 LYS B N 1
ATOM 1262 C CA . LYS B 1 75 ? 17.203 53.25 3.773 1 45.78 75 LYS B CA 1
ATOM 1263 C C . LYS B 1 75 ? 16.797 54.406 2.887 1 45.78 75 LYS B C 1
ATOM 1265 O O . LYS B 1 75 ? 17.266 54.531 1.758 1 45.78 75 LYS B O 1
ATOM 1270 N N . ALA B 1 76 ? 15.555 54.75 2.777 1 48.22 76 ALA B N 1
ATOM 1271 C CA . ALA B 1 76 ? 15.164 55.969 2.086 1 48.22 76 ALA B CA 1
ATOM 1272 C C . ALA B 1 76 ? 16.016 57.156 2.541 1 48.22 76 ALA B C 1
ATOM 1274 O O . ALA B 1 76 ? 16.078 57.469 3.736 1 48.22 76 ALA B O 1
ATOM 1275 N N . ARG B 1 77 ? 17.156 57.312 1.938 1 51.03 77 ARG B N 1
ATOM 1276 C CA . ARG B 1 77 ? 17.969 58.531 2.094 1 51.03 77 ARG B CA 1
ATOM 1277 C C . ARG B 1 77 ? 17.078 59.781 2.098 1 51.03 77 ARG B C 1
ATOM 1279 O O . ARG B 1 77 ? 16.297 60 1.176 1 51.03 77 ARG B O 1
ATOM 1286 N N . ARG B 1 78 ? 16.75 60.25 3.199 1 51.94 78 ARG B N 1
ATOM 1287 C CA . ARG B 1 78 ? 16.141 61.562 3.324 1 51.94 78 ARG B CA 1
ATOM 1288 C C . ARG B 1 78 ? 16.734 62.562 2.322 1 51.94 78 ARG B C 1
ATOM 1290 O O . ARG B 1 78 ? 17.953 62.562 2.113 1 51.94 78 ARG B O 1
ATOM 1297 N N . ARG B 1 79 ? 16.094 62.812 1.234 1 56.94 79 ARG B N 1
ATOM 1298 C CA . ARG B 1 79 ? 16.469 63.844 0.274 1 56.94 79 ARG B CA 1
ATOM 1299 C C . ARG B 1 79 ? 16.922 65.125 0.985 1 56.94 79 ARG B C 1
ATOM 1301 O O . ARG B 1 79 ? 16.281 65.562 1.927 1 56.94 79 ARG B O 1
ATOM 1308 N N . GLN B 1 80 ? 18.219 65.312 1.058 1 54.28 80 GLN B N 1
ATOM 1309 C CA . GLN B 1 80 ? 18.734 66.562 1.597 1 54.28 80 GLN B CA 1
ATOM 1310 C C . GLN B 1 80 ? 18.016 67.812 0.982 1 54.28 80 GLN B C 1
ATOM 1312 O O . GLN B 1 80 ? 17.922 67.875 -0.242 1 54.28 80 GLN B O 1
ATOM 1317 N N . VAL B 1 81 ? 16.953 68.312 1.535 1 57.28 81 VAL B N 1
ATOM 1318 C CA . VAL B 1 81 ? 16.328 69.562 1.147 1 57.28 81 VAL B CA 1
ATOM 1319 C C . VAL B 1 81 ? 17.391 70.625 1.101 1 57.28 81 VAL B C 1
ATOM 1321 O O . VAL B 1 81 ? 18.156 70.812 2.043 1 57.28 81 VAL B O 1
ATOM 1324 N N . GLU B 1 82 ? 18.094 70.875 -0 1 57.59 82 GLU B N 1
ATOM 1325 C CA . GLU B 1 82 ? 18.906 72.062 -0.152 1 57.59 82 GLU B CA 1
ATOM 1326 C C . GLU B 1 82 ? 18.094 73.375 0.162 1 57.59 82 GLU B C 1
ATOM 1328 O O . GLU B 1 82 ? 16.984 73.5 -0.326 1 57.59 82 GLU B O 1
ATOM 1333 N N . PRO B 1 83 ? 18.297 74.062 1.156 1 58.38 83 PRO B N 1
ATOM 1334 C CA . PRO B 1 83 ? 17.656 75.312 1.418 1 58.38 83 PRO B CA 1
ATOM 1335 C C . PRO B 1 83 ? 17.625 76.25 0.189 1 58.38 83 PRO B C 1
ATOM 1337 O O . PRO B 1 83 ? 18.531 76.188 -0.642 1 58.38 83 PRO B O 1
ATOM 1340 N N . LEU B 1 84 ? 16.5 76.438 -0.424 1 55.34 84 LEU B N 1
ATOM 1341 C CA . LEU B 1 84 ? 16.391 77.438 -1.441 1 55.34 84 LEU B CA 1
ATOM 1342 C C . LEU B 1 84 ? 17.156 78.688 -1.032 1 55.34 84 LEU B C 1
ATOM 1344 O O . LEU B 1 84 ? 16.969 79.25 0.069 1 55.34 84 LEU B O 1
ATOM 1348 N N . ARG B 1 85 ? 18.219 79 -1.723 1 49.78 85 ARG B N 1
ATOM 1349 C CA . ARG B 1 85 ? 18.688 80.375 -1.613 1 49.78 85 ARG B CA 1
ATOM 1350 C C . ARG B 1 85 ? 17.609 81.375 -2.076 1 49.78 85 ARG B C 1
ATOM 1352 O O . ARG B 1 85 ? 16.859 81.062 -3.006 1 49.78 85 ARG B O 1
#

Secondary structure (DSSP, 8-state):
-EEEEHHHHHHTHHHHHHHHHHH--EEEEETTEEEEEEEEHHHHHHHHHHHSPPHHHHHHSHHHHHHS-----------------/-EEEEHHHHHHTHHHHHHHHHHH--EEEEETTEEEEEEEEHHHHHHHHHHHSPPHHHHHHSHHHHHHS-----------------

Solvent-accessible surface area (backbone atoms only — not comparable to full-atom values): 9742 Å² total; per-residue (Å²): 124,53,79,31,49,50,69,53,37,47,74,38,32,68,59,48,51,47,42,15,66,73,76,31,50,32,34,34,17,55,96,84,38,75,50,28,29,35,31,28,37,70,57,48,54,51,44,54,60,54,42,45,76,43,70,61,46,54,59,59,34,61,67,49,61,63,61,50,70,68,65,70,80,73,82,71,71,75,75,76,77,72,77,79,126,126,54,76,30,48,50,70,52,36,48,75,38,33,69,59,48,52,48,42,14,66,74,76,31,50,31,34,33,18,54,97,84,38,77,51,28,30,33,30,26,37,71,58,49,54,51,44,54,59,53,42,46,75,44,70,62,45,55,60,59,33,61,66,50,60,64,62,50,72,68,66,69,79,73,82,70,70,74,74,78,76,72,76,80,127

InterPro domains:
  IPR006442 Type II toxin-antitoxin system, antitoxin Phd/YefM [PF02604] (1-66)
  IPR036165 YefM-like superfamily [SSF143120] (1-48)

Radius of gyration: 29.52 Å; Cα contacts (8 Å, |Δi|>4): 193; chains: 2; bounding box: 41×100×76 Å

Sequence (170 aa):
MHVWPVQDAKARFSEFLDACITEGPQIVSRRGAEEAVLVPIGEWRRLQAAARPSLKQLLLSDSARTEMLVPERGKARRRQVEPLRMHVWPVQDAKARFSEFLDACITEGPQIVSRRGAEEAVLVPIGEWRRLQAAARPSLKQLLLSDSARTEMLVPERGKARRRQVEPLR